Protein AF-A0A430UNE0-F1 (afdb_monomer)

Organism: Thermus scotoductus (NCBI:txid37636)

Structure (mmCIF, N/CA/C/O backbone):
data_AF-A0A430UNE0-F1
#
_entry.id   AF-A0A430UNE0-F1
#
loop_
_atom_site.group_PDB
_atom_site.id
_atom_site.type_symbol
_atom_site.label_atom_id
_atom_site.label_alt_id
_atom_site.label_comp_id
_atom_site.label_asym_id
_atom_site.label_entity_id
_atom_site.label_seq_id
_atom_site.pdbx_PDB_ins_code
_atom_site.Cartn_x
_atom_site.Cartn_y
_atom_site.Cartn_z
_atom_site.occupancy
_atom_site.B_iso_or_equiv
_atom_site.auth_seq_id
_atom_site.auth_comp_id
_atom_site.auth_asym_id
_atom_site.auth_atom_id
_atom_site.pdbx_PDB_model_num
ATOM 1 N N . LYS A 1 1 ? 13.359 14.999 -4.503 1.00 60.66 1 LYS A N 1
ATOM 2 C CA . LYS A 1 1 ? 11.875 14.930 -4.629 1.00 60.66 1 LYS A CA 1
ATOM 3 C C . LYS A 1 1 ? 11.341 13.610 -4.025 1.00 60.66 1 LYS A C 1
ATOM 5 O O . LYS A 1 1 ? 10.645 12.863 -4.692 1.00 60.66 1 LYS A O 1
ATOM 10 N N . LEU A 1 2 ? 11.672 13.305 -2.761 1.00 69.56 2 LEU A N 1
ATOM 11 C CA . LEU A 1 2 ? 11.238 12.066 -2.080 1.00 69.56 2 LEU A CA 1
ATOM 12 C C . LEU A 1 2 ? 9.809 12.176 -1.517 1.00 69.56 2 LEU A C 1
ATOM 14 O O . LEU A 1 2 ? 9.068 11.197 -1.517 1.00 69.56 2 LEU A O 1
ATOM 18 N N . ASN A 1 3 ? 9.401 13.391 -1.140 1.00 79.94 3 ASN A N 1
ATOM 19 C CA . ASN A 1 3 ? 8.126 13.671 -0.474 1.00 79.94 3 ASN A CA 1
ATOM 20 C C . ASN A 1 3 ? 6.919 13.142 -1.261 1.00 79.94 3 ASN A C 1
ATOM 22 O O . ASN A 1 3 ? 6.107 12.414 -0.708 1.00 79.94 3 ASN A O 1
ATOM 26 N N . GLY A 1 4 ? 6.870 13.363 -2.580 1.00 84.50 4 GLY A N 1
ATOM 27 C CA . GLY A 1 4 ? 5.744 12.907 -3.404 1.00 84.50 4 GLY A CA 1
ATOM 28 C C . GLY A 1 4 ? 5.590 11.381 -3.507 1.00 84.50 4 GLY A C 1
ATOM 29 O O . GLY A 1 4 ? 4.505 10.892 -3.814 1.00 84.50 4 GLY A O 1
ATOM 30 N N . HIS A 1 5 ? 6.647 10.598 -3.263 1.00 82.38 5 HIS A N 1
ATOM 31 C CA . HIS A 1 5 ? 6.530 9.136 -3.198 1.00 82.38 5 HIS A CA 1
ATOM 32 C C . HIS A 1 5 ? 5.954 8.687 -1.855 1.00 82.38 5 HIS A C 1
ATOM 34 O O . HIS A 1 5 ? 5.036 7.867 -1.838 1.00 82.38 5 HIS A O 1
ATOM 40 N N . VAL A 1 6 ? 6.431 9.282 -0.760 1.00 85.69 6 VAL A N 1
ATOM 41 C CA . VAL A 1 6 ? 5.922 9.021 0.593 1.00 85.69 6 VAL A CA 1
ATOM 42 C C . VAL A 1 6 ? 4.459 9.447 0.709 1.00 85.69 6 VAL A C 1
ATOM 44 O O . VAL A 1 6 ? 3.629 8.676 1.177 1.00 85.69 6 VAL A O 1
ATOM 47 N N . GLU A 1 7 ? 4.105 10.625 0.199 1.00 91.31 7 GLU A N 1
ATOM 48 C CA . GLU A 1 7 ? 2.732 11.140 0.201 1.00 91.31 7 GLU A CA 1
ATOM 49 C C . GLU A 1 7 ? 1.760 10.215 -0.545 1.00 91.31 7 GLU A C 1
ATOM 51 O O . GLU A 1 7 ? 0.660 9.949 -0.061 1.00 91.31 7 GLU A O 1
ATOM 56 N N . ARG A 1 8 ? 2.160 9.673 -1.706 1.00 89.81 8 ARG A N 1
ATOM 57 C CA . ARG A 1 8 ? 1.334 8.711 -2.459 1.00 89.81 8 ARG A CA 1
ATOM 58 C C . ARG A 1 8 ? 1.150 7.390 -1.718 1.00 89.81 8 ARG A C 1
ATOM 60 O O . ARG A 1 8 ? 0.051 6.837 -1.755 1.00 89.81 8 ARG A O 1
ATOM 67 N N . MET A 1 9 ? 2.199 6.900 -1.057 1.00 89.50 9 MET A N 1
ATOM 68 C CA . MET A 1 9 ? 2.111 5.705 -0.217 1.00 89.50 9 MET A CA 1
ATOM 69 C C . MET A 1 9 ? 1.131 5.939 0.938 1.00 89.50 9 MET A C 1
ATOM 71 O O . MET A 1 9 ? 0.194 5.168 1.108 1.00 89.50 9 MET A O 1
ATOM 75 N N . GLN A 1 10 ? 1.283 7.045 1.668 1.00 90.94 10 GLN A N 1
ATOM 76 C CA . GLN A 1 10 ? 0.417 7.385 2.801 1.00 90.94 10 GLN A CA 1
ATOM 77 C C . GLN A 1 10 ? -1.045 7.574 2.380 1.00 90.94 10 GLN A C 1
ATOM 79 O O . GLN A 1 10 ? -1.954 7.075 3.039 1.00 90.94 10 GLN A O 1
ATOM 84 N N . ARG A 1 11 ? -1.288 8.239 1.241 1.00 94.25 11 ARG A N 1
ATOM 85 C CA . ARG A 1 11 ? -2.637 8.342 0.667 1.00 94.25 11 ARG A CA 1
ATOM 86 C C . ARG A 1 11 ? -3.227 6.965 0.377 1.00 94.25 11 ARG A C 1
ATOM 88 O O . ARG A 1 11 ? -4.357 6.714 0.761 1.00 94.25 1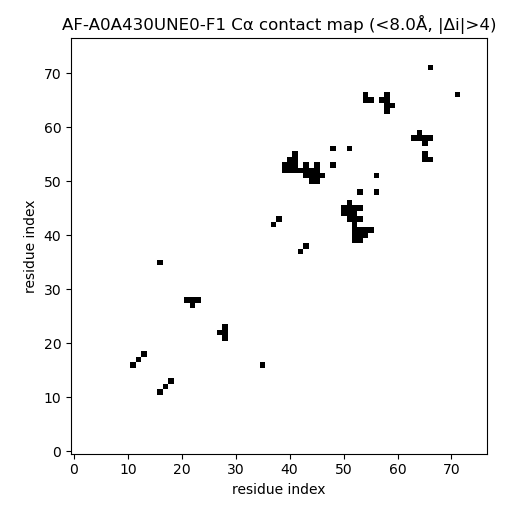1 ARG A O 1
ATOM 95 N N . THR A 1 12 ? -2.449 6.076 -0.233 1.00 94.12 12 THR A N 1
ATOM 96 C CA . THR A 1 12 ? -2.894 4.706 -0.510 1.00 94.12 12 THR A CA 1
ATOM 97 C C . THR A 1 12 ? -3.292 3.969 0.768 1.00 94.12 12 THR A C 1
ATOM 99 O O . THR A 1 12 ? -4.360 3.379 0.820 1.00 94.12 12 THR A O 1
ATOM 102 N N . PHE A 1 13 ? -2.468 4.035 1.817 1.00 94.00 13 PHE A N 1
ATOM 103 C CA . PHE A 1 13 ? -2.765 3.383 3.097 1.00 94.00 13 PHE A CA 1
ATOM 104 C C . PHE A 1 13 ? -4.045 3.921 3.729 1.00 94.00 13 PHE A C 1
ATOM 106 O O . PHE A 1 13 ? -4.855 3.161 4.253 1.00 94.00 13 PHE A O 1
ATOM 113 N N . ARG A 1 14 ? -4.261 5.234 3.650 1.00 94.81 14 ARG A N 1
ATOM 114 C CA . ARG A 1 14 ? -5.516 5.826 4.099 1.00 94.81 14 ARG A CA 1
ATOM 115 C C . ARG A 1 14 ? -6.704 5.292 3.307 1.00 94.81 14 ARG A C 1
ATOM 117 O O . ARG A 1 14 ? -7.673 4.839 3.909 1.00 94.81 14 ARG A O 1
ATOM 124 N N . ASP A 1 15 ? -6.616 5.337 1.986 1.00 94.69 15 ASP A N 1
ATOM 125 C CA . ASP A 1 15 ? -7.734 5.024 1.102 1.00 94.69 15 ASP A CA 1
ATOM 126 C C . ASP A 1 15 ? -8.062 3.513 1.096 1.00 94.69 15 ASP A C 1
ATOM 128 O O . ASP A 1 15 ? -9.226 3.153 0.970 1.00 94.69 15 ASP A O 1
ATOM 132 N N . GLU A 1 16 ? -7.074 2.629 1.289 1.00 93.62 16 GLU A N 1
ATOM 133 C CA . GLU A 1 16 ? -7.255 1.166 1.239 1.00 93.62 16 GLU A CA 1
ATOM 134 C C . GLU A 1 16 ? -7.361 0.498 2.626 1.00 93.62 16 GLU A C 1
ATOM 136 O O . GLU A 1 16 ? -8.004 -0.545 2.748 1.00 93.62 16 GLU A O 1
ATOM 141 N N . PHE A 1 17 ? -6.759 1.067 3.681 1.00 94.31 17 PHE A N 1
ATOM 142 C CA . PHE A 1 17 ? -6.682 0.423 5.001 1.00 94.31 17 PHE A CA 1
ATOM 143 C C . PHE A 1 17 ? -7.277 1.246 6.148 1.00 94.31 17 PHE A C 1
ATOM 145 O O . PHE A 1 17 ? -7.997 0.684 6.964 1.00 94.31 17 PHE A O 1
ATOM 152 N N . TYR A 1 18 ? -7.009 2.551 6.253 1.00 92.38 18 TYR A N 1
ATOM 153 C CA . TYR A 1 18 ? -7.474 3.325 7.421 1.00 92.38 18 TYR A CA 1
ATOM 154 C C . TYR A 1 18 ? -8.932 3.800 7.336 1.00 92.38 18 TYR A C 1
ATOM 156 O O . TYR A 1 18 ? -9.487 4.227 8.343 1.00 92.38 18 TYR A O 1
ATOM 164 N N . THR A 1 19 ? -9.559 3.758 6.159 1.00 93.56 19 THR A N 1
ATOM 165 C CA . THR A 1 19 ? -10.953 4.210 5.961 1.00 93.56 19 THR A CA 1
ATOM 166 C C . THR A 1 19 ? -12.006 3.128 6.201 1.00 93.56 19 THR A C 1
ATOM 168 O O . THR A 1 19 ? -13.194 3.442 6.282 1.00 93.56 19 THR A O 1
ATOM 171 N N . ARG A 1 20 ? -11.601 1.863 6.343 1.00 92.00 20 ARG A N 1
ATOM 172 C CA . ARG A 1 20 ? -12.497 0.759 6.720 1.00 92.00 20 ARG A CA 1
ATOM 173 C C . ARG A 1 20 ? -12.648 0.667 8.246 1.00 92.00 20 ARG A C 1
ATOM 175 O O . ARG A 1 20 ? -11.789 1.17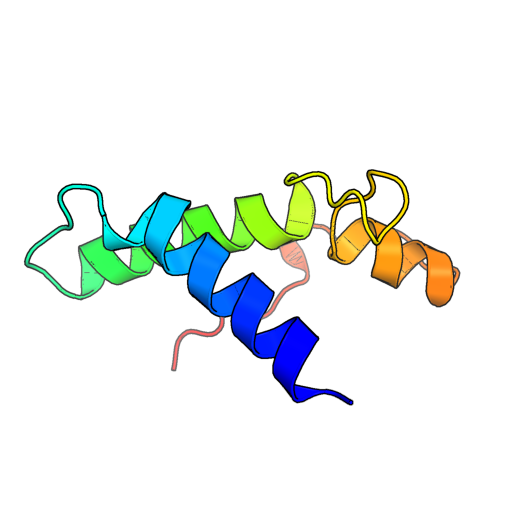0 8.967 1.00 92.00 20 ARG A O 1
ATOM 182 N N . PRO A 1 21 ? -13.695 -0.002 8.760 1.00 94.25 21 PRO A N 1
ATOM 183 C CA . PRO A 1 21 ? -13.773 -0.340 10.177 1.00 94.25 21 PRO A CA 1
ATOM 184 C C . PRO A 1 21 ? -12.530 -1.12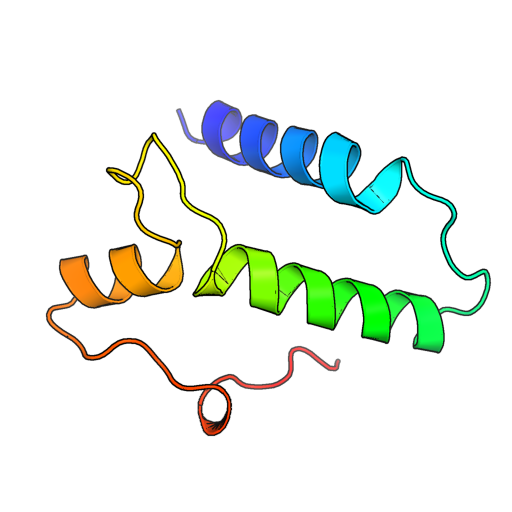6 10.615 1.00 94.25 21 PRO A C 1
ATOM 186 O O . PRO A 1 21 ? -12.165 -2.114 9.972 1.00 94.25 21 PRO A O 1
ATOM 189 N N . LEU A 1 22 ? -11.886 -0.667 11.689 1.00 94.38 22 LEU A N 1
ATOM 190 C CA . LEU A 1 22 ? -10.684 -1.274 12.255 1.00 94.38 22 LEU A CA 1
ATOM 191 C C . LEU A 1 22 ? -10.988 -1.911 13.618 1.00 94.38 22 LEU A C 1
ATOM 193 O O . LEU A 1 22 ? -11.850 -1.402 14.344 1.00 94.38 22 LEU A O 1
ATOM 197 N N . PRO A 1 23 ? -10.273 -2.985 13.995 1.00 95.06 23 PRO A N 1
ATOM 198 C CA . PRO A 1 23 ? -10.355 -3.553 15.333 1.00 95.06 23 PRO A CA 1
ATOM 199 C C . PRO A 1 23 ? -9.984 -2.533 16.412 1.00 95.06 23 PRO A C 1
ATOM 201 O O . PRO A 1 23 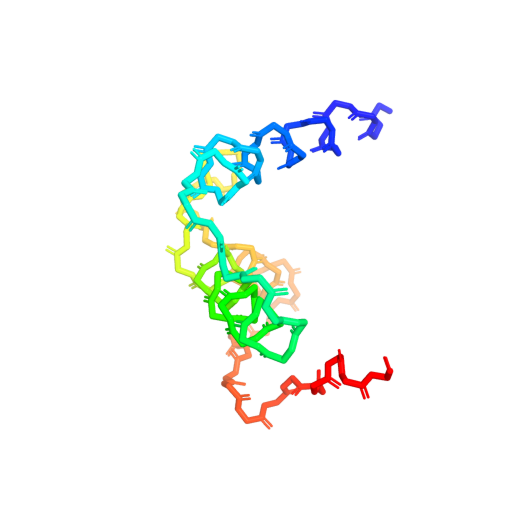? -9.098 -1.698 16.225 1.00 95.06 23 PRO A O 1
ATOM 204 N N . SER A 1 24 ? -10.636 -2.628 17.570 1.00 94.94 24 SER A N 1
ATOM 205 C CA . SER A 1 24 ? -10.324 -1.789 18.733 1.00 94.94 24 SER A CA 1
ATOM 206 C C . SER A 1 24 ? -9.127 -2.306 19.532 1.00 94.94 24 SER A C 1
ATOM 208 O O . SER A 1 24 ? -8.522 -1.548 20.290 1.00 94.94 24 SER A O 1
ATOM 210 N N . GLN A 1 25 ? -8.775 -3.585 19.373 1.00 96.75 25 GLN A N 1
ATOM 211 C CA . GLN A 1 25 ? -7.644 -4.198 20.054 1.00 96.75 25 GLN A CA 1
ATOM 212 C C . GLN A 1 25 ? -6.381 -4.116 19.197 1.00 96.75 25 GLN A C 1
ATOM 214 O O . GLN A 1 25 ? -6.371 -4.511 18.030 1.00 96.75 25 GLN A O 1
ATOM 219 N N . ILE A 1 26 ? -5.283 -3.666 19.807 1.00 95.94 26 ILE A N 1
ATOM 220 C CA . ILE A 1 26 ? -3.982 -3.532 19.137 1.00 95.94 26 ILE A CA 1
ATOM 221 C C . ILE A 1 26 ? -3.490 -4.850 18.509 1.00 95.94 26 ILE A C 1
ATOM 223 O O . ILE A 1 26 ? -3.060 -4.800 17.359 1.00 95.94 26 ILE A O 1
ATOM 227 N N . PRO A 1 27 ? -3.586 -6.030 19.162 1.00 95.38 27 PRO A N 1
ATOM 228 C CA . PRO A 1 27 ? -3.132 -7.281 18.546 1.00 95.38 27 PRO A CA 1
ATOM 229 C C . PRO A 1 27 ? -3.896 -7.643 17.267 1.00 95.38 27 PRO A C 1
ATOM 231 O O . PRO A 1 27 ? -3.318 -8.143 16.303 1.00 95.38 27 PRO A O 1
ATOM 234 N N . GLU A 1 28 ? -5.199 -7.369 17.237 1.00 94.75 28 GLU A N 1
ATOM 235 C CA . GLU A 1 28 ? -6.040 -7.626 16.068 1.00 94.75 28 GLU A CA 1
ATOM 236 C C . GLU A 1 28 ? -5.711 -6.651 14.937 1.00 94.75 28 GLU A C 1
ATOM 238 O O . GLU A 1 28 ? -5.559 -7.072 13.789 1.00 94.75 28 GLU A O 1
ATOM 243 N N . LEU A 1 29 ? -5.528 -5.369 15.272 1.00 95.19 29 LEU A N 1
ATOM 244 C CA . LEU A 1 29 ? -5.102 -4.344 14.325 1.00 95.19 29 LEU A CA 1
ATOM 245 C C . LEU A 1 29 ? -3.729 -4.668 13.721 1.00 95.19 29 LEU A C 1
ATOM 247 O O . LEU A 1 29 ? -3.564 -4.541 12.510 1.00 95.19 29 LEU A O 1
ATOM 251 N N . GLN A 1 30 ? -2.772 -5.116 14.539 1.00 95.25 30 GLN A N 1
ATOM 252 C CA . GLN A 1 30 ? -1.440 -5.512 14.081 1.00 95.25 30 GLN A CA 1
ATOM 253 C C . GLN A 1 30 ? -1.533 -6.656 13.071 1.00 95.25 30 GLN A C 1
ATOM 255 O O . GLN A 1 30 ? -0.990 -6.549 11.977 1.00 95.25 30 GLN A O 1
ATOM 260 N N . ARG A 1 31 ? -2.303 -7.706 13.381 1.00 94.75 31 ARG A N 1
ATOM 261 C CA . ARG A 1 31 ? -2.492 -8.845 12.473 1.00 94.75 31 ARG A CA 1
ATOM 262 C C . ARG A 1 31 ? -3.087 -8.423 11.129 1.00 94.75 31 ARG A C 1
ATOM 264 O O . ARG A 1 31 ? -2.669 -8.911 10.081 1.00 94.75 31 ARG A O 1
ATOM 271 N N . GLU A 1 32 ? -4.083 -7.540 11.143 1.00 95.44 32 GLU A N 1
ATOM 272 C CA . GLU A 1 32 ? -4.669 -7.028 9.902 1.00 95.44 32 GLU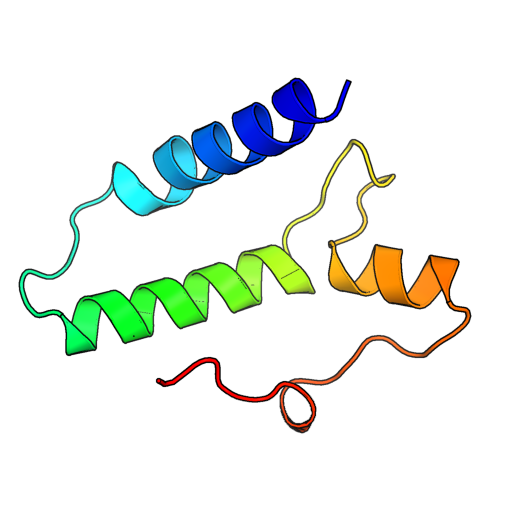 A CA 1
ATOM 273 C C . GLU A 1 32 ? -3.694 -6.144 9.122 1.00 95.44 32 GLU A C 1
ATOM 275 O O . GLU A 1 32 ? -3.653 -6.213 7.891 1.00 95.44 32 GLU A O 1
ATOM 280 N N . LEU A 1 33 ? -2.898 -5.332 9.822 1.00 94.56 33 LEU A N 1
ATOM 281 C CA . LEU A 1 33 ? -1.870 -4.499 9.211 1.00 94.56 33 LEU A CA 1
ATOM 282 C C . LEU A 1 33 ? -0.781 -5.354 8.557 1.00 94.56 33 LEU A C 1
ATOM 284 O O . LEU A 1 33 ? -0.412 -5.077 7.419 1.00 94.56 33 LEU A O 1
ATOM 288 N N . ASP A 1 34 ? -0.323 -6.415 9.219 1.00 94.56 34 ASP A N 1
ATOM 289 C CA . ASP A 1 34 ? 0.669 -7.347 8.677 1.00 94.56 34 ASP A CA 1
ATOM 290 C C . ASP A 1 34 ? 0.153 -8.020 7.399 1.00 94.56 34 ASP A C 1
ATOM 292 O O . ASP A 1 34 ? 0.849 -8.057 6.382 1.00 94.56 34 ASP A O 1
ATOM 296 N N . ALA A 1 35 ? -1.105 -8.472 7.408 1.00 93.44 35 ALA A N 1
ATOM 297 C CA . ALA A 1 35 ? -1.743 -9.053 6.229 1.00 93.44 35 ALA A CA 1
ATOM 298 C C . ALA A 1 35 ? -1.847 -8.046 5.068 1.00 93.44 35 ALA A C 1
ATOM 300 O O . ALA A 1 35 ? -1.611 -8.394 3.906 1.00 93.44 35 ALA A O 1
ATOM 301 N N . TYR A 1 36 ? -2.174 -6.788 5.372 1.00 94.88 36 TYR A N 1
ATOM 302 C CA . TYR A 1 36 ? -2.219 -5.725 4.372 1.00 94.88 36 TYR A CA 1
ATOM 303 C C . TYR A 1 36 ? -0.826 -5.390 3.823 1.00 94.88 36 TYR A C 1
ATOM 305 O O . TYR A 1 36 ? -0.672 -5.238 2.612 1.00 94.88 36 TYR A O 1
ATOM 313 N N . LEU A 1 37 ? 0.200 -5.324 4.675 1.00 94.69 37 LEU A N 1
ATOM 314 C CA . LEU A 1 37 ? 1.583 -5.086 4.259 1.00 94.69 37 LEU A CA 1
ATOM 315 C C . LEU A 1 37 ? 2.116 -6.213 3.371 1.00 94.69 37 LEU A C 1
ATOM 317 O O . LEU A 1 37 ? 2.781 -5.928 2.374 1.00 94.69 37 LEU A O 1
ATOM 321 N N . ASP A 1 38 ? 1.800 -7.472 3.682 1.00 94.06 38 ASP A N 1
ATOM 322 C CA . ASP A 1 38 ? 2.145 -8.609 2.825 1.00 94.06 38 ASP A CA 1
AT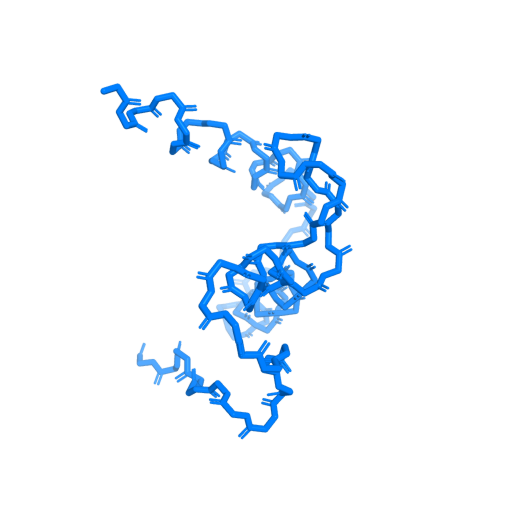OM 323 C C . ASP A 1 38 ? 1.501 -8.465 1.437 1.00 94.06 38 ASP A C 1
ATOM 325 O O . ASP A 1 38 ? 2.191 -8.537 0.415 1.00 94.06 38 ASP A O 1
ATOM 329 N N . HIS A 1 39 ? 0.198 -8.163 1.383 1.00 94.31 39 HIS A N 1
ATOM 330 C CA . HIS A 1 39 ? -0.491 -7.905 0.120 1.00 94.31 39 HIS A CA 1
ATOM 331 C C . HIS A 1 39 ? 0.141 -6.737 -0.652 1.00 94.31 39 HIS A C 1
ATOM 333 O O . HIS A 1 39 ? 0.477 -6.881 -1.831 1.00 94.31 39 HIS A O 1
ATOM 339 N N . TYR A 1 40 ? 0.345 -5.598 0.010 1.00 94.88 40 TYR A N 1
ATOM 340 C CA . TYR A 1 40 ? 0.909 -4.394 -0.591 1.00 94.88 40 TYR A CA 1
ATOM 341 C C . TYR A 1 40 ? 2.303 -4.648 -1.175 1.00 94.88 40 TYR A C 1
ATOM 343 O O . TYR A 1 40 ? 2.590 -4.234 -2.294 1.00 94.88 40 TYR A O 1
ATOM 351 N N . ASN A 1 41 ? 3.167 -5.362 -0.451 1.00 93.88 41 ASN A N 1
ATOM 352 C CA . ASN A 1 41 ? 4.553 -5.578 -0.859 1.00 93.88 41 ASN A CA 1
ATOM 353 C C . ASN A 1 41 ? 4.727 -6.692 -1.900 1.00 93.88 41 ASN A C 1
ATOM 355 O O . ASN A 1 41 ? 5.665 -6.628 -2.699 1.00 93.88 41 ASN A O 1
ATOM 359 N N . ARG A 1 42 ? 3.855 -7.708 -1.904 1.00 93.00 42 ARG A N 1
ATOM 360 C CA . ARG A 1 42 ? 4.039 -8.921 -2.726 1.00 93.00 42 ARG A CA 1
ATOM 361 C C . ARG A 1 42 ? 3.081 -9.045 -3.896 1.00 93.00 42 ARG A C 1
ATOM 363 O O . ARG A 1 42 ? 3.383 -9.774 -4.829 1.00 93.00 42 ARG A O 1
ATOM 370 N N . ARG A 1 43 ? 1.910 -8.413 -3.817 1.00 93.88 43 ARG A N 1
ATOM 371 C CA . ARG A 1 43 ? 0.790 -8.700 -4.727 1.00 93.88 43 ARG A CA 1
ATOM 372 C C . ARG A 1 43 ? 0.201 -7.454 -5.373 1.00 93.88 43 ARG A C 1
ATOM 374 O O . ARG A 1 43 ? -0.340 -7.552 -6.470 1.00 93.88 43 ARG A O 1
ATOM 381 N N . ARG A 1 44 ? 0.276 -6.292 -4.720 1.00 94.25 44 ARG A N 1
ATOM 382 C CA . ARG A 1 44 ? -0.325 -5.059 -5.235 1.00 94.25 44 ARG A CA 1
ATOM 383 C C . ARG A 1 44 ? 0.435 -4.566 -6.472 1.00 94.25 44 ARG A C 1
ATOM 385 O O . ARG A 1 44 ? 1.619 -4.272 -6.354 1.00 94.25 44 ARG A O 1
ATOM 392 N N . PRO A 1 45 ? -0.207 -4.412 -7.641 1.00 94.62 45 PRO A N 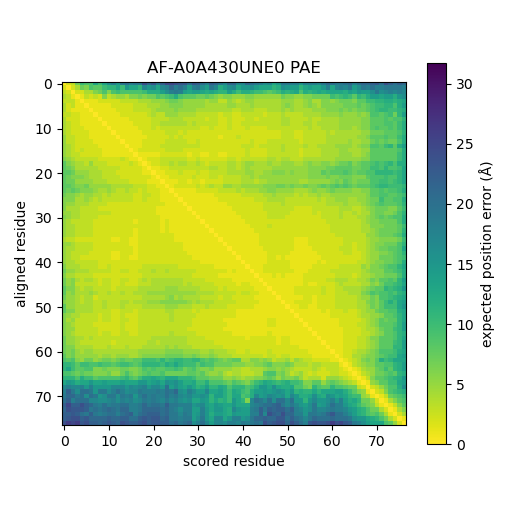1
ATOM 393 C CA . PRO A 1 45 ? 0.458 -3.889 -8.829 1.00 94.62 45 PRO A CA 1
ATOM 394 C C . PRO A 1 45 ? 0.649 -2.370 -8.732 1.00 94.62 45 PRO A C 1
ATOM 396 O O . PRO A 1 45 ? -0.290 -1.624 -8.445 1.00 94.62 45 PRO A O 1
ATOM 399 N N . HIS A 1 46 ? 1.855 -1.875 -9.024 1.00 92.94 46 HIS A N 1
ATOM 400 C CA . HIS A 1 46 ? 2.144 -0.439 -9.041 1.00 92.94 46 HIS A CA 1
ATOM 401 C C . HIS A 1 46 ? 2.404 0.059 -10.461 1.00 92.94 46 HIS A C 1
ATOM 403 O O . HIS A 1 46 ? 3.414 -0.280 -11.074 1.00 92.94 46 HIS A O 1
ATOM 409 N N . GLN A 1 47 ? 1.556 0.960 -10.966 1.00 91.38 47 GLN A N 1
ATOM 410 C CA . GLN A 1 47 ? 1.726 1.552 -12.304 1.00 91.38 47 GLN A CA 1
ATOM 411 C C . GLN A 1 47 ? 3.096 2.226 -12.486 1.00 91.38 47 GLN A C 1
ATOM 413 O O . GLN A 1 47 ? 3.742 2.053 -13.515 1.00 91.38 47 GLN A O 1
ATOM 418 N N . ALA A 1 48 ? 3.589 2.927 -11.459 1.00 89.38 48 ALA A N 1
ATOM 419 C CA . ALA A 1 48 ? 4.912 3.556 -11.483 1.00 89.38 48 ALA A CA 1
ATOM 420 C C . ALA A 1 48 ? 6.078 2.547 -11.545 1.00 89.38 48 ALA A C 1
ATO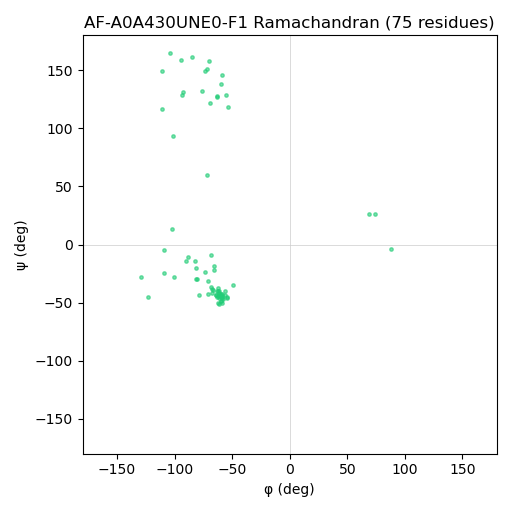M 422 O O . ALA A 1 48 ? 7.190 2.931 -11.896 1.00 89.38 48 ALA A O 1
ATOM 423 N N . LEU A 1 49 ? 5.832 1.277 -11.205 1.00 92.94 49 LEU A N 1
ATOM 424 C CA . LEU A 1 49 ? 6.801 0.180 -11.264 1.00 92.94 49 LEU A CA 1
ATOM 425 C C . LEU A 1 49 ? 6.583 -0.721 -12.492 1.00 92.94 49 LEU A C 1
ATOM 427 O O . LEU A 1 49 ? 7.137 -1.815 -12.554 1.00 92.94 49 LEU A O 1
ATOM 431 N N . GLY A 1 50 ? 5.778 -0.284 -13.468 1.00 94.56 50 GLY A N 1
ATOM 432 C CA . GLY A 1 50 ? 5.448 -1.082 -14.651 1.00 94.56 50 GLY A CA 1
ATOM 433 C C . GLY A 1 50 ? 4.467 -2.222 -14.366 1.00 94.56 50 GLY A C 1
ATOM 434 O O . GLY A 1 50 ? 4.494 -3.230 -15.059 1.00 94.56 50 GLY A O 1
ATOM 435 N N . GLY A 1 51 ? 3.629 -2.083 -13.334 1.00 95.12 51 GLY A N 1
ATOM 436 C CA . GLY A 1 51 ? 2.657 -3.100 -12.923 1.00 95.12 51 GLY A CA 1
ATOM 437 C C . GLY A 1 51 ? 3.201 -4.135 -11.939 1.00 95.12 51 GLY A C 1
ATOM 438 O O . GLY A 1 51 ? 2.425 -4.945 -11.450 1.00 95.12 51 GLY A O 1
ATOM 439 N N . LEU A 1 52 ? 4.491 -4.075 -11.603 1.00 95.94 52 LEU A N 1
ATOM 440 C CA . LEU A 1 52 ? 5.117 -4.961 -10.621 1.00 95.94 52 LEU A CA 1
ATOM 441 C C . LEU A 1 52 ? 4.718 -4.596 -9.187 1.00 95.94 52 LEU A C 1
ATOM 443 O O . LEU A 1 52 ? 4.519 -3.415 -8.866 1.00 95.94 52 LEU A O 1
ATOM 447 N N . ALA A 1 53 ? 4.675 -5.602 -8.319 1.00 94.81 53 ALA A N 1
ATOM 448 C CA . ALA A 1 53 ? 4.656 -5.405 -6.879 1.00 94.81 53 ALA A CA 1
ATOM 449 C C . ALA A 1 53 ? 6.015 -4.884 -6.371 1.00 94.81 53 ALA A C 1
ATOM 451 O O . ALA A 1 53 ? 7.046 -5.069 -7.030 1.00 94.81 53 ALA A O 1
ATOM 452 N N . PRO A 1 54 ? 6.066 -4.233 -5.194 1.00 94.06 54 PRO A N 1
ATOM 453 C CA . PRO A 1 54 ? 7.303 -3.677 -4.653 1.00 94.06 54 PRO A CA 1
ATOM 454 C C . PRO A 1 54 ? 8.445 -4.695 -4.540 1.00 94.06 54 PRO A C 1
ATOM 456 O O . PRO A 1 54 ? 9.558 -4.394 -4.973 1.00 94.06 54 PRO A O 1
ATOM 459 N N . LEU A 1 55 ? 8.189 -5.903 -4.020 1.00 94.81 55 LEU A N 1
ATOM 460 C CA . LEU A 1 55 ? 9.225 -6.938 -3.919 1.00 94.81 55 LEU A CA 1
ATOM 461 C C . LEU A 1 55 ? 9.653 -7.481 -5.283 1.00 94.81 55 LEU A C 1
ATOM 463 O O . LEU A 1 55 ? 10.837 -7.736 -5.479 1.00 94.81 55 LEU A O 1
ATOM 467 N N . GLU A 1 56 ? 8.734 -7.613 -6.238 1.00 95.25 56 GLU A N 1
ATOM 468 C CA . GLU A 1 56 ? 9.070 -8.036 -7.604 1.00 95.25 56 GLU A CA 1
ATOM 469 C C . GLU A 1 56 ? 9.971 -7.010 -8.289 1.00 95.25 56 GLU A C 1
ATOM 471 O O . GLU A 1 56 ? 10.973 -7.352 -8.918 1.00 95.25 56 GLU A O 1
ATOM 476 N N . TYR A 1 57 ? 9.653 -5.726 -8.122 1.00 95.06 57 TYR A N 1
ATOM 477 C CA . TYR A 1 57 ? 10.484 -4.647 -8.627 1.00 95.06 57 TYR A CA 1
ATOM 478 C C . TYR A 1 57 ? 11.869 -4.652 -7.968 1.00 95.06 57 TYR A C 1
ATOM 480 O O . TYR A 1 57 ? 12.869 -4.510 -8.673 1.00 95.06 57 TYR A O 1
ATOM 488 N N . LEU A 1 58 ? 11.942 -4.841 -6.644 1.00 94.75 58 LEU A N 1
ATOM 489 C CA . LEU A 1 58 ? 13.206 -4.929 -5.906 1.00 94.75 58 LEU A CA 1
ATOM 490 C C . LEU A 1 58 ? 14.062 -6.117 -6.363 1.00 94.75 58 LEU A C 1
ATOM 492 O O . LEU A 1 58 ? 15.248 -5.942 -6.627 1.00 94.75 58 LEU A O 1
ATOM 496 N N . ALA A 1 59 ? 13.462 -7.296 -6.513 1.00 94.50 59 ALA A N 1
ATOM 497 C CA . ALA A 1 59 ? 14.130 -8.483 -7.035 1.00 94.50 59 ALA A CA 1
ATOM 498 C C . ALA A 1 59 ? 14.681 -8.232 -8.448 1.00 94.50 59 ALA A C 1
ATOM 500 O O . ALA A 1 59 ? 15.856 -8.476 -8.718 1.00 94.50 59 ALA A O 1
ATOM 501 N N . ARG A 1 60 ? 13.873 -7.614 -9.322 1.00 95.06 60 ARG A N 1
ATOM 502 C CA . ARG A 1 60 ? 14.272 -7.263 -10.691 1.00 95.06 60 ARG A CA 1
ATOM 503 C C . ARG A 1 60 ? 15.468 -6.314 -10.742 1.00 95.06 60 ARG A C 1
ATOM 505 O O . ARG A 1 60 ? 16.360 -6.529 -11.554 1.00 95.06 60 ARG A O 1
ATOM 512 N N . ILE A 1 61 ? 15.500 -5.265 -9.913 1.00 95.75 61 ILE A N 1
ATOM 513 C CA . ILE A 1 61 ? 16.628 -4.313 -9.917 1.00 95.75 61 ILE A CA 1
ATOM 514 C C . ILE A 1 61 ? 17.897 -4.896 -9.283 1.00 95.75 61 ILE A C 1
ATOM 516 O O . ILE A 1 61 ? 18.986 -4.418 -9.586 1.00 95.75 61 ILE A O 1
ATOM 520 N N . ARG A 1 62 ? 17.765 -5.902 -8.408 1.00 94.56 62 ARG A N 1
ATOM 521 C CA . ARG A 1 62 ? 18.898 -6.589 -7.769 1.00 94.56 62 ARG A CA 1
ATOM 522 C C . ARG A 1 62 ? 19.402 -7.798 -8.559 1.00 94.56 62 ARG A C 1
ATOM 524 O O . ARG A 1 62 ? 20.494 -8.274 -8.283 1.00 94.56 62 ARG A O 1
ATOM 531 N N . GLY A 1 63 ? 18.634 -8.284 -9.537 1.00 92.44 63 GLY A N 1
ATOM 532 C CA . GLY A 1 63 ? 18.925 -9.547 -10.221 1.00 92.44 63 GLY A CA 1
ATOM 533 C C . GLY A 1 63 ? 18.737 -10.766 -9.311 1.00 92.44 63 GLY A C 1
ATOM 534 O O . GLY A 1 63 ? 19.383 -11.791 -9.508 1.00 92.44 63 GLY A O 1
ATOM 535 N N . GLU A 1 64 ? 17.879 -10.641 -8.301 1.00 91.88 64 GLU A N 1
ATOM 536 C CA . GLU A 1 64 ? 17.605 -11.665 -7.293 1.00 91.88 64 GLU A CA 1
ATOM 537 C C . GLU A 1 64 ? 16.256 -12.344 -7.565 1.00 91.88 64 GLU A C 1
ATOM 539 O O . GLU A 1 64 ? 15.416 -11.840 -8.315 1.00 91.88 64 GLU A O 1
ATOM 544 N N . ALA A 1 65 ? 16.024 -13.489 -6.925 1.00 88.12 65 ALA A N 1
ATOM 545 C CA . ALA A 1 65 ? 14.691 -14.075 -6.863 1.00 88.12 65 ALA A CA 1
ATOM 546 C C . ALA A 1 65 ? 13.788 -13.254 -5.925 1.00 88.12 65 ALA A C 1
ATOM 548 O O . ALA A 1 65 ? 14.260 -12.642 -4.966 1.00 88.12 65 ALA A O 1
ATOM 549 N N . VAL A 1 66 ? 12.476 -13.258 -6.182 1.00 84.81 66 VAL A N 1
ATOM 550 C CA . VAL A 1 66 ? 11.504 -12.611 -5.289 1.00 84.81 66 VAL A CA 1
ATOM 551 C C . VAL A 1 66 ? 11.533 -13.314 -3.925 1.00 84.81 66 VAL A C 1
ATOM 553 O O . VAL A 1 66 ? 11.382 -14.537 -3.888 1.00 84.81 66 VAL A O 1
ATOM 556 N N . PRO A 1 67 ? 11.710 -12.581 -2.810 1.00 79.88 67 PRO A N 1
ATOM 557 C CA . PRO A 1 67 ? 11.723 -13.181 -1.482 1.00 79.88 67 PRO A CA 1
ATOM 558 C C . PRO A 1 67 ? 10.408 -13.898 -1.161 1.00 79.88 67 PRO A C 1
ATOM 560 O O . PRO A 1 67 ? 9.313 -13.394 -1.435 1.00 79.88 67 PRO A O 1
ATOM 563 N N . THR A 1 68 ? 10.525 -15.067 -0.540 1.00 75.31 68 THR A N 1
ATOM 564 C CA . THR A 1 68 ? 9.390 -15.887 -0.095 1.00 75.31 68 THR A CA 1
ATOM 565 C C . THR A 1 68 ? 9.064 -15.583 1.371 1.00 75.31 68 THR A C 1
ATOM 567 O O . THR A 1 68 ? 9.918 -15.113 2.116 1.00 75.31 68 THR A O 1
ATOM 570 N N . GLU A 1 69 ? 7.840 -15.882 1.811 1.00 65.19 69 GLU A N 1
ATOM 571 C CA . GLU A 1 69 ? 7.297 -15.556 3.149 1.00 65.19 69 GLU A CA 1
ATOM 572 C C . GLU A 1 69 ? 8.209 -15.952 4.321 1.00 65.19 69 GLU A C 1
ATOM 574 O O . GLU A 1 69 ? 8.329 -15.222 5.296 1.00 65.19 69 GLU A O 1
ATOM 579 N N . SER A 1 70 ? 8.936 -17.063 4.183 1.00 60.78 70 SER A N 1
ATOM 580 C CA . SER A 1 70 ? 9.870 -17.574 5.193 1.00 60.78 70 SER A CA 1
ATOM 581 C C . SER A 1 70 ? 11.128 -16.712 5.403 1.00 60.78 70 SER A C 1
ATOM 583 O O . SER A 1 70 ? 11.911 -17.015 6.301 1.00 60.78 70 SER A O 1
ATOM 585 N N . GLN A 1 71 ? 11.382 -15.704 4.563 1.00 58.19 71 GLN A N 1
ATOM 586 C CA . GLN A 1 71 ? 12.657 -14.973 4.518 1.00 58.19 71 GLN A CA 1
ATOM 587 C C . GLN A 1 71 ? 12.572 -13.540 5.061 1.00 58.19 71 GLN A C 1
ATOM 589 O O . GLN A 1 71 ? 13.605 -12.878 5.156 1.00 58.19 71 GLN A O 1
ATOM 594 N N . MET A 1 72 ? 11.382 -13.042 5.420 1.00 57.31 72 MET A N 1
ATOM 595 C CA . MET A 1 72 ? 11.253 -11.712 6.018 1.00 57.31 72 MET A CA 1
ATOM 596 C C . MET A 1 72 ? 11.261 -11.806 7.546 1.00 57.31 72 MET A C 1
ATOM 598 O O . MET A 1 72 ? 10.481 -12.576 8.108 1.00 57.31 72 MET A O 1
ATOM 602 N N . PRO A 1 73 ? 12.106 -11.027 8.244 1.00 50.66 73 PRO A N 1
ATOM 603 C CA . PRO A 1 73 ? 11.976 -10.903 9.683 1.00 50.66 73 PRO A CA 1
ATOM 604 C C . PRO A 1 73 ? 10.624 -10.252 9.977 1.00 50.66 73 PRO A C 1
ATOM 606 O O . PRO A 1 73 ? 10.298 -9.203 9.420 1.00 50.66 73 PRO A O 1
ATOM 609 N N . SER A 1 74 ? 9.834 -10.879 10.847 1.00 51.62 74 SER A N 1
ATOM 610 C CA . SER A 1 74 ? 8.680 -10.222 11.452 1.00 51.62 74 SER A CA 1
ATOM 611 C C . SER A 1 74 ? 9.173 -8.917 12.074 1.00 51.62 74 SER A C 1
ATOM 613 O O . SER A 1 74 ? 10.006 -8.951 12.980 1.00 51.62 74 SER A O 1
ATOM 615 N N . CYS A 1 75 ? 8.671 -7.769 11.616 1.00 45.47 75 CYS A N 1
ATOM 616 C CA . CYS A 1 75 ? 8.781 -6.511 12.356 1.00 45.47 75 CYS A CA 1
ATOM 617 C C . CYS A 1 75 ? 7.847 -6.581 13.577 1.00 45.47 75 CYS A C 1
ATOM 619 O O . CYS A 1 75 ? 6.909 -5.806 13.696 1.00 45.47 75 CYS A O 1
ATOM 621 N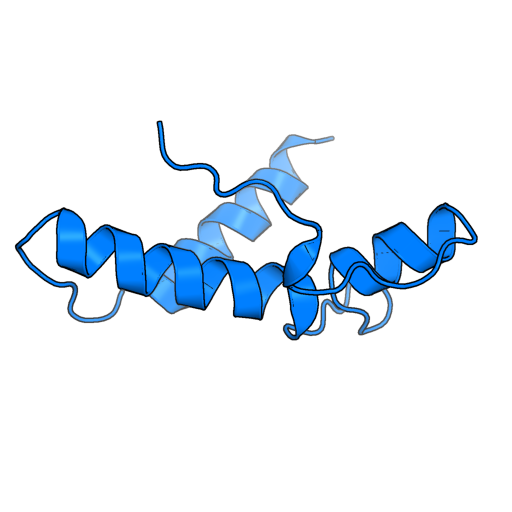 N . ALA A 1 76 ? 8.069 -7.559 14.455 1.00 41.59 76 ALA A N 1
ATOM 622 C CA . ALA A 1 76 ? 7.460 -7.625 15.770 1.00 41.59 76 ALA A CA 1
ATOM 623 C C . ALA A 1 76 ? 8.516 -7.142 16.767 1.00 41.59 76 ALA A C 1
ATOM 625 O O . ALA A 1 76 ? 9.361 -7.926 17.200 1.00 41.59 76 ALA A O 1
ATOM 626 N N . THR A 1 77 ? 8.481 -5.845 17.069 1.00 36.75 77 THR A N 1
ATOM 627 C CA . THR A 1 77 ? 9.152 -5.242 18.226 1.00 36.75 77 THR A CA 1
ATOM 628 C C . THR A 1 77 ? 8.122 -4.448 19.003 1.00 36.75 77 THR A C 1
ATOM 630 O O . THR A 1 77 ? 7.401 -3.659 18.352 1.00 36.75 77 THR A O 1
#

Secondary structure (DSSP, 8-state):
--HHHHHHHHHHHIIIIITS---SSHHHHHHHHHHHHHHHHHT---GGGTT--HHHHHHHHHT-PPPPGGGSPP---

InterPro domains:
  IPR001584 Integrase, catalytic core [PF13683] (2-54)
  IPR001584 Integrase, catalytic core [PS50994] (1-62)
  IPR012337 Ribonuclease H-like superfamily [SSF53098] (3-58)
  IPR036397 Ribonuclease H superfamily [G3DSA:3.30.420.10] (1-69)

Mean predicted aligned error: 5.67 Å

Solvent-accessible surface area (backbone atoms only — not comparable to full-atom values): 4709 Å² total; per-residue (Å²): 132,65,63,70,57,55,52,52,51,54,51,47,46,40,72,76,56,67,70,53,96,71,65,91,47,66,73,57,37,49,55,54,48,52,54,48,50,50,42,49,37,66,64,38,63,30,75,95,59,78,50,33,15,58,42,50,45,51,14,62,78,67,74,48,75,62,84,54,85,93,72,60,80,77,90,79,127

Radius of gyration: 14.09 Å; Cα contacts (8 Å, |Δi|>4): 44; chains: 1; bounding box: 33×32×35 Å

Foldseek 3Di:
DCVVVVVVVVVCCCVPPVVDDADPDPVRNVVVVVVVVCCQQQPQFDVVLVGHHNQRSVCVVVVHDRDDPVPDPPPPD

Sequence (77 aa):
KLNGHVERMQRTFRDEFYTRPLPSQIPELQRELDAYLDHYNRRRPHQALGGLAPLEYLARIRGEAVPTESQMPSCAT

pLDDT: mean 87.14, std 14.42, range [36.75, 96.75]

Nearest PDB structures (foldseek):
  8b4h-assembly1_A  TM=7.141E-01  e=7.048E-01  Geobacillus stearothermophilus